Protein AF-A0A7J4RZH8-F1 (afdb_monomer)

Secondary structure (DSSP, 8-state):
--HHHHHHTT-SEEEE-S-HHHHHT-B-TTPEE--TTTHHHHHHHH---TTS-EEEE-SSSHHHHHHHHHHHHTT-S-EEE-TTHHHHHHHTT---B-

Mean predicted aligned error: 3.5 Å

Sequence (98 aa):
MDALKLIELKEALVVDVRTFQEYAQGRIQGAACIPVDEITLRARELLADKNKPVLVYCRSGSRSAYAANALQAIGYSKVFNLAGGILAWQKAGLELSL

Nearest PDB structures (foldseek):
  6mxv-assembly1_A  TM=9.220E-01  e=2.315E-09  Francisella tularensis subsp. tularensis SCHU S4
  5ve5-assembly3_C  TM=9.117E-01  e=8.937E-09  Paraburkholderia phytofirmans PsJN
  2jts-assembly1_A  TM=9.495E-01  e=1.867E-07  unclassified
  1yt8-assembly1_A  TM=8.669E-01  e=6.296E-07  Pseudomonas aeruginosa
  2k0z-assembly1_A  TM=8.529E-01  e=1.323E-06  Helicobacter pylori 26695

Foldseek 3Di:
DDLVVCVVVVQEAEEEQEDPVVVVVWAAPNYDYQHLVRLLPCCVVPVVDLAGAYEYFYQQQPSRVSSQVSSVVNPNPHYHYDHGGVVVCVVVVHGTDD

Structure (mmCIF, N/CA/C/O backbone):
data_AF-A0A7J4RZH8-F1
#
_entry.id   AF-A0A7J4RZH8-F1
#
loop_
_atom_site.group_PDB
_atom_site.id
_atom_site.type_symbol
_atom_site.label_atom_id
_atom_site.label_alt_id
_atom_site.label_comp_id
_atom_site.label_asym_id
_atom_site.label_entity_id
_atom_site.label_seq_id
_atom_site.pdbx_PDB_ins_code
_atom_site.Cartn_x
_atom_site.Cartn_y
_atom_site.Cartn_z
_atom_site.occupancy
_atom_site.B_iso_or_equiv
_atom_site.auth_seq_id
_atom_site.auth_comp_id
_atom_site.auth_asym_id
_atom_site.auth_atom_id
_atom_site.pdbx_PDB_model_num
ATOM 1 N N . MET A 1 1 ? -0.891 15.313 -1.318 1.00 57.59 1 MET A N 1
ATOM 2 C CA . MET A 1 1 ? -2.258 14.787 -1.114 1.00 57.59 1 MET A CA 1
ATOM 3 C C . MET A 1 1 ? -2.143 13.664 -0.098 1.00 57.59 1 MET A C 1
ATOM 5 O O . MET A 1 1 ? -1.158 12.941 -0.167 1.00 57.59 1 MET A O 1
ATOM 9 N N . ASP A 1 2 ? -3.048 13.588 0.872 1.00 77.06 2 ASP A N 1
ATOM 10 C CA . ASP A 1 2 ? -3.013 12.559 1.920 1.00 77.06 2 ASP A CA 1
ATOM 11 C C . ASP A 1 2 ? -3.428 11.187 1.346 1.00 77.06 2 ASP A C 1
ATOM 13 O O . ASP A 1 2 ? -4.293 11.126 0.469 1.00 77.06 2 ASP A O 1
ATOM 17 N N . ALA A 1 3 ? -2.821 10.100 1.826 1.00 75.12 3 ALA A N 1
ATOM 18 C CA . ALA A 1 3 ? -3.157 8.725 1.455 1.00 75.12 3 ALA A CA 1
ATOM 19 C C . ALA A 1 3 ? -4.624 8.385 1.761 1.00 75.12 3 ALA A C 1
ATOM 21 O O . ALA A 1 3 ? -5.273 7.704 0.970 1.00 75.12 3 ALA A O 1
ATOM 22 N N . LEU A 1 4 ? -5.158 8.904 2.872 1.00 75.75 4 LEU A N 1
ATOM 23 C CA . LEU A 1 4 ? -6.562 8.709 3.245 1.00 75.75 4 LEU A CA 1
ATOM 24 C C . LEU A 1 4 ? -7.507 9.334 2.213 1.00 75.75 4 LEU A C 1
ATOM 26 O O . LEU A 1 4 ? -8.452 8.692 1.762 1.00 75.75 4 LEU A O 1
ATOM 30 N N . LYS A 1 5 ? -7.177 10.542 1.744 1.00 76.44 5 LYS A N 1
ATOM 31 C CA . LYS A 1 5 ? -7.970 11.269 0.747 1.00 76.44 5 LYS A CA 1
ATOM 32 C C . LYS A 1 5 ? -8.061 10.521 -0.589 1.00 76.44 5 LYS A C 1
ATOM 34 O O . LYS A 1 5 ? -9.095 10.556 -1.243 1.00 76.44 5 LYS A O 1
ATOM 39 N N . LEU A 1 6 ? -7.001 9.816 -0.989 1.00 77.12 6 LEU A N 1
ATOM 40 C CA . LEU A 1 6 ? -7.001 9.003 -2.212 1.00 77.12 6 LEU A CA 1
ATOM 41 C C . LEU A 1 6 ? -7.937 7.788 -2.122 1.00 77.12 6 LEU A C 1
ATOM 43 O O . LEU A 1 6 ? -8.526 7.400 -3.133 1.00 77.12 6 LEU A O 1
ATOM 47 N N . ILE A 1 7 ? -8.070 7.195 -0.930 1.00 75.56 7 ILE A N 1
ATOM 48 C CA . ILE A 1 7 ? -9.008 6.091 -0.693 1.00 75.56 7 ILE A CA 1
ATOM 49 C C . ILE A 1 7 ? -10.445 6.610 -0.685 1.00 75.56 7 ILE A C 1
ATOM 51 O O . ILE A 1 7 ? -11.298 6.024 -1.348 1.00 75.56 7 ILE A O 1
ATOM 55 N N . GLU A 1 8 ? -10.712 7.716 0.016 1.00 74.31 8 GLU A N 1
ATOM 56 C CA . GLU A 1 8 ? -12.048 8.330 0.071 1.00 74.31 8 GLU A CA 1
ATOM 57 C C . GLU A 1 8 ? -12.580 8.671 -1.324 1.00 74.31 8 GLU A C 1
ATOM 59 O O . GLU A 1 8 ? -13.737 8.397 -1.640 1.00 74.31 8 GLU A O 1
ATOM 64 N N . LEU A 1 9 ? -11.715 9.211 -2.184 1.00 71.81 9 LEU A N 1
ATOM 65 C CA . LEU A 1 9 ? -12.063 9.562 -3.559 1.00 71.81 9 LEU A CA 1
ATOM 66 C C . LEU A 1 9 ? -12.075 8.348 -4.506 1.00 71.81 9 LEU A C 1
ATOM 68 O O . LEU A 1 9 ? -12.487 8.477 -5.656 1.00 71.81 9 LEU A O 1
ATOM 72 N N . LYS A 1 10 ? -11.655 7.162 -4.034 1.00 75.50 10 LYS A N 1
ATOM 73 C CA . LYS A 1 10 ? -11.494 5.929 -4.830 1.00 75.50 10 LYS A CA 1
ATOM 74 C C . LYS A 1 10 ? -10.628 6.127 -6.082 1.00 75.50 10 LYS A C 1
ATOM 76 O O . LYS A 1 10 ? -10.808 5.451 -7.092 1.00 75.50 10 LYS A O 1
ATOM 81 N N . GLU A 1 11 ? -9.678 7.055 -6.011 1.00 83.38 11 GLU A N 1
ATOM 82 C CA . GLU A 1 11 ? -8.828 7.447 -7.141 1.00 83.38 11 GLU A CA 1
ATOM 83 C C . GLU A 1 11 ? -7.529 6.637 -7.216 1.00 83.38 11 GLU A C 1
ATOM 85 O O . GLU A 1 11 ? -6.856 6.644 -8.249 1.00 83.38 11 GLU A O 1
ATOM 90 N N . ALA A 1 12 ? -7.165 5.940 -6.133 1.00 89.81 12 ALA A N 1
ATOM 91 C CA . ALA A 1 12 ? -5.959 5.125 -6.065 1.00 89.81 12 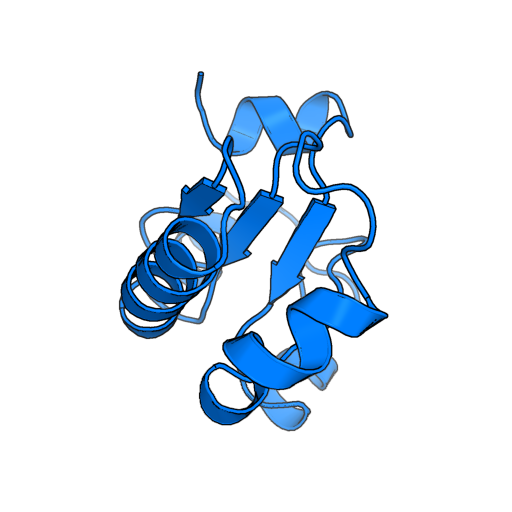ALA A CA 1
ATOM 92 C C . ALA A 1 12 ? -6.242 3.623 -6.092 1.00 89.81 12 ALA A C 1
ATOM 94 O O . ALA A 1 12 ? -7.184 3.126 -5.475 1.00 89.81 12 ALA A O 1
ATOM 95 N N . LEU A 1 13 ? -5.342 2.889 -6.744 1.00 92.56 13 LEU A N 1
ATOM 96 C CA . LEU A 1 13 ? -5.223 1.446 -6.585 1.00 92.56 13 LEU A CA 1
ATOM 97 C C . LEU A 1 13 ? -4.619 1.164 -5.212 1.00 92.56 13 LEU A C 1
ATOM 99 O O . LEU A 1 13 ? -3.497 1.582 -4.929 1.00 92.56 13 LEU A O 1
ATOM 103 N N . VAL A 1 14 ? -5.356 0.459 -4.360 1.00 94.44 14 VAL A N 1
ATOM 104 C CA . VAL A 1 14 ? -4.869 0.072 -3.036 1.00 94.44 14 VAL A CA 1
ATOM 105 C C . VAL A 1 14 ? -4.167 -1.280 -3.147 1.00 94.44 14 VAL A C 1
ATOM 107 O O . VAL A 1 14 ? -4.724 -2.230 -3.694 1.00 94.44 14 VAL A O 1
ATOM 110 N N . VAL A 1 15 ? -2.941 -1.374 -2.642 1.00 96.00 15 VAL A N 1
ATOM 111 C CA . VAL A 1 15 ? -2.109 -2.578 -2.723 1.00 96.00 15 VAL A CA 1
ATOM 112 C C . VAL A 1 15 ? -1.625 -2.967 -1.332 1.00 96.00 15 VAL A C 1
ATOM 114 O O . VAL A 1 15 ? -0.907 -2.225 -0.661 1.00 96.00 15 VAL A O 1
ATOM 117 N N . ASP A 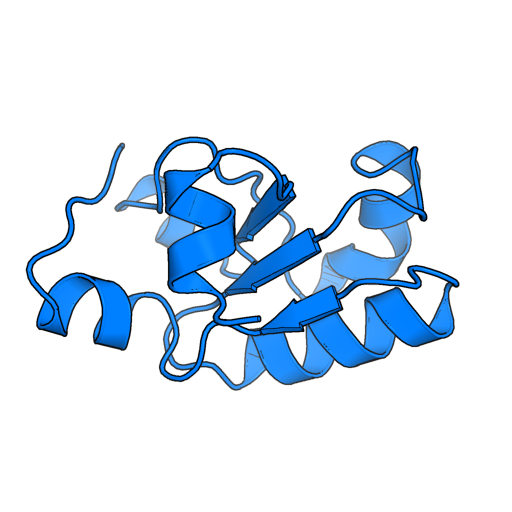1 16 ? -2.008 -4.164 -0.913 1.00 97.25 16 ASP A N 1
ATOM 118 C CA . ASP A 1 16 ? -1.544 -4.802 0.306 1.00 97.25 16 ASP A CA 1
ATOM 119 C C . ASP A 1 16 ? -0.307 -5.647 0.008 1.00 97.25 16 ASP A C 1
ATOM 121 O O . ASP A 1 16 ? -0.386 -6.629 -0.733 1.00 97.25 16 ASP A O 1
ATOM 125 N N . VAL A 1 17 ? 0.827 -5.274 0.604 1.00 97.81 17 VAL A N 1
ATOM 126 C CA . VAL A 1 17 ? 2.102 -5.987 0.419 1.00 97.81 17 VAL A CA 1
ATOM 127 C C . VAL A 1 17 ? 2.441 -6.958 1.548 1.00 97.81 17 VAL A C 1
ATOM 129 O O . VAL A 1 17 ? 3.593 -7.372 1.716 1.00 97.81 17 VAL A O 1
ATOM 132 N N . ARG A 1 18 ? 1.449 -7.293 2.378 1.00 98.00 18 ARG A N 1
ATOM 133 C CA . ARG A 1 18 ? 1.548 -8.360 3.379 1.00 98.00 18 ARG A CA 1
ATOM 134 C C . ARG A 1 18 ? 1.433 -9.741 2.731 1.00 98.00 18 ARG A C 1
ATOM 136 O O . ARG A 1 18 ? 1.203 -9.867 1.532 1.00 98.00 18 ARG A O 1
ATOM 143 N N . THR A 1 19 ? 1.609 -10.787 3.535 1.00 97.25 19 THR A N 1
ATOM 144 C CA . THR A 1 19 ? 1.400 -12.162 3.065 1.00 97.25 19 THR A CA 1
ATOM 145 C C . THR A 1 19 ? -0.076 -12.414 2.747 1.00 97.25 19 THR A C 1
ATOM 147 O O . THR A 1 19 ? -0.964 -11.764 3.306 1.00 97.25 19 THR A O 1
ATOM 150 N N . PHE A 1 20 ? -0.360 -13.420 1.916 1.00 95.75 20 PHE A N 1
ATOM 151 C CA . PHE A 1 20 ? -1.739 -13.843 1.642 1.00 95.75 20 PHE A CA 1
ATOM 152 C C . PHE A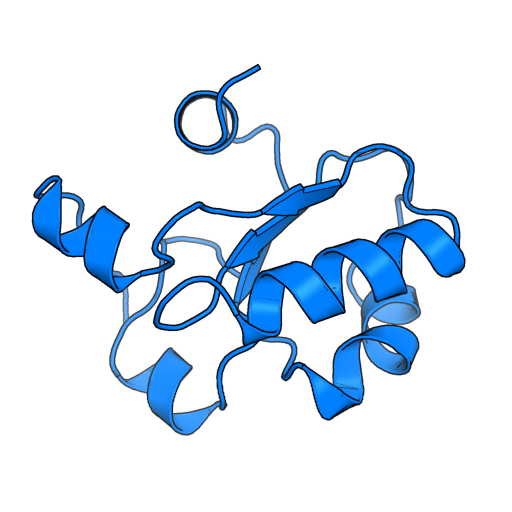 1 20 ? -2.505 -14.229 2.915 1.00 95.75 20 PHE A C 1
ATOM 154 O O . PHE A 1 20 ? -3.700 -13.968 3.014 1.00 95.75 20 PHE A O 1
ATOM 161 N N . GLN A 1 21 ? -1.819 -14.799 3.911 1.00 96.56 21 GLN A N 1
ATOM 162 C CA . GLN A 1 21 ? -2.419 -15.137 5.204 1.00 96.56 21 GLN A CA 1
ATOM 163 C C . GLN A 1 21 ? -2.854 -13.883 5.972 1.00 96.56 21 GLN A C 1
ATOM 165 O O . GLN A 1 21 ? -3.979 -13.826 6.458 1.00 96.56 21 GLN A O 1
ATOM 170 N N . GLU A 1 22 ? -1.997 -12.858 6.048 1.00 96.38 22 GLU A N 1
ATOM 171 C CA . GLU A 1 22 ? -2.339 -11.571 6.674 1.00 96.38 22 GLU A CA 1
ATOM 172 C C . GLU A 1 22 ? -3.481 -10.861 5.923 1.00 96.38 22 GLU A C 1
ATOM 174 O O . GLU A 1 22 ? -4.341 -10.244 6.548 1.00 96.38 22 GLU A O 1
ATOM 179 N N . TYR A 1 23 ? -3.495 -10.945 4.590 1.00 96.56 23 TYR A N 1
ATOM 180 C CA . TYR A 1 23 ? -4.535 -10.362 3.737 1.00 96.56 23 TYR A CA 1
ATOM 181 C C . TYR A 1 23 ? -5.899 -11.048 3.912 1.00 96.56 23 TYR A C 1
ATOM 183 O O . TYR A 1 23 ? -6.931 -10.374 3.949 1.00 96.56 23 TYR A O 1
ATOM 191 N N . ALA A 1 24 ? -5.911 -12.377 4.056 1.00 94.81 24 ALA A N 1
ATOM 192 C CA . ALA A 1 24 ? -7.119 -13.168 4.293 1.00 94.81 24 ALA A CA 1
ATOM 193 C C . ALA A 1 24 ? -7.722 -12.949 5.693 1.00 94.81 24 ALA A C 1
ATOM 195 O O . ALA A 1 24 ? -8.910 -13.172 5.892 1.00 94.81 24 ALA A O 1
ATOM 196 N N . GLN A 1 25 ? -6.921 -12.494 6.661 1.00 94.81 25 GLN A N 1
ATOM 197 C CA . GLN A 1 25 ? -7.383 -12.159 8.015 1.00 94.81 25 GLN A CA 1
ATOM 198 C C . GLN A 1 25 ? -8.061 -10.784 8.108 1.00 94.81 25 GLN A C 1
ATOM 200 O O . GLN A 1 25 ? -8.625 -10.448 9.148 1.00 94.81 25 GLN A O 1
ATOM 205 N N . GLY A 1 26 ? -7.991 -9.978 7.049 1.00 95.44 26 GLY A N 1
ATOM 206 C CA . GLY A 1 26 ? -8.596 -8.654 6.994 1.00 95.44 26 GLY A CA 1
ATOM 207 C C . GLY A 1 26 ? -7.707 -7.663 6.259 1.00 95.44 26 GLY A C 1
ATOM 208 O O . GLY A 1 26 ? -6.492 -7.626 6.462 1.00 95.44 26 GLY A O 1
ATOM 209 N N . ARG A 1 27 ? -8.315 -6.837 5.411 1.00 96.00 27 ARG A N 1
ATOM 210 C CA . ARG A 1 27 ? -7.640 -5.917 4.485 1.00 96.00 27 ARG A CA 1
ATOM 211 C C . ARG A 1 27 ? -8.423 -4.625 4.303 1.00 96.00 27 ARG A C 1
ATOM 213 O O . ARG A 1 27 ? -9.606 -4.567 4.614 1.00 96.00 27 ARG A O 1
ATOM 220 N N . ILE A 1 28 ? -7.784 -3.599 3.755 1.00 94.31 28 ILE A N 1
ATOM 221 C CA . ILE A 1 28 ? -8.508 -2.405 3.308 1.00 94.31 28 ILE A CA 1
ATOM 222 C C . ILE A 1 28 ? -9.408 -2.799 2.128 1.00 94.31 28 ILE A C 1
ATOM 224 O O . ILE A 1 28 ? -9.005 -3.582 1.261 1.00 94.31 28 ILE A O 1
ATOM 228 N N . GLN A 1 29 ? -10.639 -2.289 2.105 1.00 91.56 29 GLN A N 1
ATOM 229 C CA . GLN A 1 29 ? -11.609 -2.617 1.063 1.00 91.56 29 GLN A CA 1
ATOM 230 C C . GLN A 1 29 ? -11.053 -2.309 -0.334 1.00 91.56 29 GLN A C 1
ATOM 232 O O . GLN A 1 29 ? -10.512 -1.233 -0.582 1.00 91.56 29 GLN A O 1
ATOM 237 N N . GLY A 1 30 ? -11.196 -3.263 -1.258 1.00 90.19 30 GLY A N 1
ATOM 238 C CA . GLY A 1 30 ? -10.725 -3.114 -2.638 1.00 90.19 30 GLY A CA 1
ATOM 239 C C . GLY A 1 30 ? -9.207 -3.219 -2.816 1.00 90.19 30 GLY A C 1
ATOM 240 O O . GLY A 1 30 ? -8.728 -3.048 -3.935 1.00 90.19 30 GLY A O 1
ATOM 241 N N . ALA A 1 31 ? -8.446 -3.522 -1.758 1.00 94.19 31 ALA A N 1
ATOM 242 C CA . ALA A 1 31 ? -7.009 -3.724 -1.877 1.00 94.19 31 ALA A CA 1
ATOM 243 C C . ALA A 1 31 ? -6.680 -4.988 -2.681 1.00 94.19 31 ALA A C 1
ATOM 245 O O . ALA A 1 31 ? -7.209 -6.061 -2.392 1.00 94.19 31 ALA A O 1
ATOM 246 N N . ALA A 1 32 ? -5.757 -4.891 -3.634 1.00 93.81 32 ALA A N 1
ATOM 247 C CA . ALA A 1 32 ? -5.131 -6.045 -4.273 1.00 93.81 32 ALA A CA 1
ATOM 248 C C . ALA A 1 32 ? -3.996 -6.585 -3.387 1.00 93.81 32 ALA A C 1
ATOM 250 O O . ALA A 1 32 ? -3.235 -5.801 -2.824 1.00 93.81 32 ALA A O 1
ATOM 251 N N . CYS A 1 33 ? -3.852 -7.907 -3.271 1.00 95.81 33 CYS A N 1
ATOM 252 C CA . CYS A 1 33 ? -2.726 -8.512 -2.555 1.00 95.81 33 CYS A CA 1
ATOM 253 C C . CYS A 1 33 ? -1.556 -8.755 -3.509 1.00 95.81 33 CYS A C 1
ATOM 255 O O . CYS A 1 33 ? -1.676 -9.551 -4.444 1.00 95.81 33 CYS A O 1
ATOM 257 N N . ILE A 1 34 ? -0.430 -8.089 -3.260 1.00 96.50 34 ILE A N 1
ATOM 258 C CA . ILE A 1 34 ? 0.836 -8.341 -3.951 1.00 96.50 34 ILE A CA 1
ATOM 259 C C . ILE A 1 34 ? 1.935 -8.389 -2.889 1.00 96.50 34 ILE A C 1
ATOM 261 O O . ILE A 1 34 ? 2.418 -7.325 -2.497 1.00 96.50 34 ILE A O 1
ATOM 265 N N . PRO A 1 35 ? 2.336 -9.582 -2.413 1.00 96.81 35 PRO A N 1
ATOM 266 C CA . PRO A 1 35 ? 3.409 -9.720 -1.436 1.00 96.81 35 PRO A CA 1
ATOM 267 C C . PRO A 1 35 ? 4.656 -8.925 -1.832 1.00 96.81 35 PRO A C 1
ATOM 269 O O . PRO A 1 35 ? 4.990 -8.793 -3.011 1.00 96.81 35 PRO A O 1
ATOM 272 N N . VAL A 1 36 ? 5.332 -8.347 -0.839 1.00 96.38 36 VAL A N 1
ATOM 273 C CA . VAL A 1 36 ? 6.465 -7.433 -1.059 1.00 96.38 36 VAL A CA 1
ATOM 274 C C . VAL A 1 36 ? 7.594 -8.045 -1.901 1.00 96.38 36 VAL A C 1
ATOM 276 O O . VAL A 1 36 ? 8.262 -7.330 -2.641 1.00 96.38 36 VAL A O 1
ATOM 279 N N . ASP A 1 37 ? 7.783 -9.355 -1.812 1.00 95.62 37 ASP A N 1
ATOM 280 C CA . ASP A 1 37 ? 8.738 -10.160 -2.573 1.00 95.62 37 ASP A CA 1
ATOM 281 C C . ASP A 1 37 ? 8.338 -10.352 -4.046 1.00 95.62 37 ASP A C 1
ATOM 283 O O . ASP A 1 37 ? 9.203 -10.498 -4.908 1.00 95.62 37 ASP A O 1
ATOM 287 N N . GLU A 1 38 ? 7.048 -10.255 -4.362 1.00 94.75 38 GLU A N 1
ATOM 288 C CA . GLU A 1 38 ? 6.500 -10.400 -5.715 1.00 94.75 38 GLU A CA 1
ATOM 289 C C . GLU A 1 38 ? 6.254 -9.046 -6.412 1.00 94.75 38 GLU A C 1
ATOM 291 O O . GLU A 1 38 ? 5.894 -9.009 -7.593 1.00 94.75 38 GLU A O 1
ATOM 296 N N . ILE A 1 39 ? 6.437 -7.919 -5.710 1.00 94.00 39 ILE A N 1
ATOM 297 C CA . ILE A 1 39 ? 5.939 -6.602 -6.142 1.00 94.00 39 ILE A CA 1
ATOM 298 C C . ILE A 1 39 ? 6.467 -6.156 -7.504 1.00 94.00 39 ILE A C 1
ATOM 300 O O . ILE A 1 39 ? 5.707 -5.639 -8.314 1.00 94.00 39 ILE A O 1
ATOM 304 N N . THR A 1 40 ? 7.745 -6.366 -7.806 1.00 89.06 40 THR A N 1
ATOM 305 C CA . THR A 1 40 ? 8.345 -5.896 -9.065 1.00 89.06 40 THR A CA 1
ATOM 306 C C . THR A 1 40 ? 7.878 -6.699 -10.274 1.00 89.06 40 THR A C 1
ATOM 308 O O . THR A 1 40 ? 7.731 -6.132 -11.361 1.00 89.06 40 THR A O 1
ATOM 311 N N . LEU A 1 41 ? 7.627 -7.995 -10.078 1.00 90.31 41 LEU A N 1
ATOM 312 C CA . LEU A 1 41 ? 7.128 -8.902 -11.104 1.00 90.31 41 LEU A CA 1
ATOM 313 C C . LEU A 1 41 ? 5.633 -8.658 -11.334 1.00 90.31 41 LEU A C 1
ATOM 315 O O . LEU A 1 41 ? 5.218 -8.296 -12.433 1.00 90.31 41 LEU A O 1
ATOM 319 N N . ARG A 1 42 ? 4.835 -8.756 -10.268 1.00 90.88 42 ARG A N 1
ATOM 320 C CA . ARG A 1 42 ? 3.371 -8.748 -10.357 1.00 90.88 42 ARG A CA 1
ATOM 321 C C . ARG A 1 42 ? 2.760 -7.370 -10.518 1.00 90.88 42 ARG A C 1
ATOM 323 O O . ARG A 1 42 ? 1.666 -7.267 -11.066 1.00 90.88 42 ARG A O 1
ATOM 330 N N . ALA A 1 43 ? 3.447 -6.298 -10.117 1.00 88.44 43 ALA A N 1
ATOM 331 C CA . ALA A 1 43 ? 2.955 -4.953 -10.400 1.00 88.44 43 ALA A CA 1
ATOM 332 C C . ALA A 1 43 ? 2.797 -4.722 -11.903 1.00 88.44 43 ALA A C 1
ATOM 334 O O . ALA A 1 43 ? 1.837 -4.090 -12.315 1.00 88.44 43 ALA A O 1
ATOM 335 N N . ARG A 1 44 ? 3.698 -5.248 -12.741 1.00 83.62 44 ARG A N 1
ATOM 336 C CA . ARG A 1 44 ? 3.605 -5.072 -14.201 1.00 83.62 44 ARG A CA 1
ATOM 337 C C . ARG A 1 44 ? 2.365 -5.735 -14.798 1.00 83.62 44 ARG A C 1
ATOM 339 O O . ARG A 1 44 ? 1.853 -5.249 -15.798 1.00 83.62 44 ARG A O 1
ATOM 346 N N . GLU A 1 45 ? 1.898 -6.812 -14.178 1.00 83.44 45 GLU A N 1
ATOM 347 C CA . GLU A 1 45 ? 0.715 -7.560 -14.607 1.00 83.44 45 GLU A CA 1
ATOM 348 C C . GLU A 1 45 ? -0.577 -6.938 -14.065 1.00 83.44 45 GLU A C 1
ATOM 350 O O . GLU A 1 45 ? -1.554 -6.788 -14.793 1.00 83.44 45 GLU A O 1
ATOM 355 N N . LEU A 1 46 ? -0.579 -6.555 -12.784 1.00 80.81 46 LEU A N 1
ATO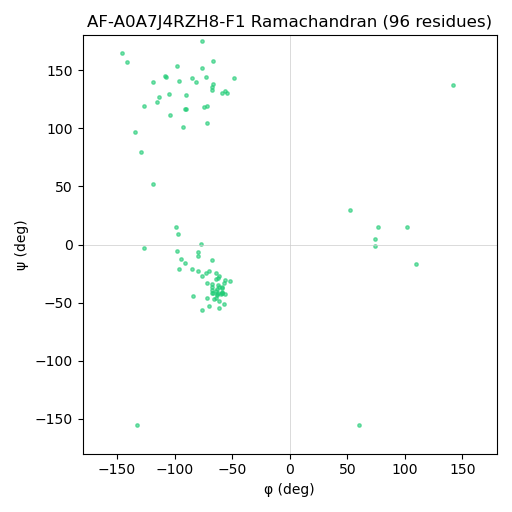M 356 C CA . LEU A 1 46 ? -1.791 -6.164 -12.060 1.00 80.81 46 LEU A CA 1
ATOM 357 C C . LEU A 1 46 ? -2.032 -4.650 -12.018 1.00 80.81 46 LEU A C 1
ATOM 359 O O . LEU A 1 46 ? -3.162 -4.217 -11.806 1.00 80.81 46 LEU A O 1
ATOM 363 N N . LEU A 1 47 ? -0.996 -3.835 -12.227 1.00 84.88 47 LEU A N 1
ATOM 364 C CA . LEU A 1 47 ? -1.054 -2.372 -12.176 1.00 84.88 47 LEU A CA 1
ATOM 365 C C . LEU A 1 47 ? -0.680 -1.770 -13.546 1.00 84.88 47 LEU A C 1
ATOM 367 O O . LEU A 1 47 ? 0.173 -0.899 -13.650 1.00 84.88 47 LEU A O 1
ATOM 371 N N . ALA A 1 48 ? -1.327 -2.227 -14.623 1.00 84.00 48 ALA A N 1
ATOM 372 C CA . ALA A 1 48 ? -0.952 -1.890 -16.005 1.00 84.00 48 ALA A CA 1
ATOM 373 C C . ALA A 1 48 ? -0.808 -0.377 -16.304 1.00 84.00 48 ALA A C 1
ATOM 375 O O . ALA A 1 48 ? 0.016 0.018 -17.131 1.00 84.00 48 ALA A O 1
ATOM 376 N N . ASP A 1 49 ? -1.585 0.476 -15.630 1.00 89.12 49 ASP A N 1
ATOM 377 C CA . ASP A 1 49 ? -1.504 1.931 -15.775 1.00 89.12 49 ASP A CA 1
ATOM 378 C C . ASP A 1 49 ? -0.558 2.550 -14.734 1.00 89.12 49 ASP A C 1
ATOM 380 O O . ASP A 1 49 ? -0.929 2.794 -13.584 1.00 89.12 49 ASP A O 1
ATOM 384 N N . LYS A 1 50 ? 0.664 2.868 -15.173 1.00 89.00 50 LYS A N 1
ATOM 385 C CA . LYS A 1 50 ? 1.710 3.481 -14.338 1.00 89.00 50 LYS A CA 1
ATOM 386 C C . LYS A 1 50 ? 1.410 4.916 -13.885 1.00 89.00 50 LYS A C 1
ATOM 388 O O . LYS A 1 50 ? 2.118 5.432 -13.018 1.00 89.00 50 LYS A O 1
ATOM 393 N N . ASN A 1 51 ? 0.406 5.572 -14.473 1.00 89.31 51 ASN A N 1
ATOM 394 C CA . ASN A 1 51 ? 0.001 6.936 -14.126 1.00 89.31 51 ASN A CA 1
ATOM 395 C C . ASN A 1 51 ? -1.129 6.977 -13.096 1.00 89.31 51 ASN A C 1
ATOM 397 O O . ASN A 1 51 ? -1.408 8.053 -12.542 1.00 89.31 51 ASN A O 1
ATOM 401 N N . LYS A 1 52 ? -1.776 5.834 -12.832 1.00 90.75 52 LYS A N 1
ATOM 402 C CA . LYS A 1 52 ? -2.745 5.728 -11.745 1.00 90.75 52 LYS A CA 1
ATOM 403 C C . LYS A 1 52 ? -2.034 5.864 -10.402 1.00 90.75 52 LYS A C 1
ATOM 405 O O . LYS A 1 52 ? -0.988 5.247 -10.203 1.00 90.75 52 LYS A O 1
ATOM 410 N N . PRO A 1 53 ? -2.591 6.655 -9.470 1.00 93.44 53 PRO A N 1
ATOM 411 C CA . PRO A 1 53 ? -2.140 6.647 -8.091 1.00 93.44 53 PRO A CA 1
ATOM 412 C C . PRO A 1 53 ? -2.181 5.227 -7.521 1.00 93.44 53 PRO A C 1
ATOM 414 O O . PRO A 1 53 ? -3.192 4.536 -7.627 1.00 93.44 53 PRO A O 1
ATOM 417 N N . VAL A 1 54 ? -1.085 4.800 -6.907 1.00 94.56 54 VAL A N 1
ATOM 418 C CA . VAL A 1 54 ? -0.987 3.529 -6.190 1.00 94.56 54 VAL A CA 1
ATOM 419 C C . VAL A 1 54 ? -0.744 3.842 -4.727 1.00 94.56 54 VAL A C 1
ATOM 421 O O . VAL A 1 54 ? 0.227 4.513 -4.388 1.00 94.56 54 VAL A O 1
ATOM 424 N N . LEU A 1 55 ? -1.613 3.351 -3.854 1.00 95.25 55 LEU A N 1
ATOM 425 C CA . LEU A 1 55 ? -1.427 3.402 -2.416 1.00 95.25 55 LEU A CA 1
ATOM 426 C C . LEU A 1 55 ? -1.012 2.020 -1.919 1.00 95.25 55 LEU A C 1
ATOM 428 O O . LEU A 1 55 ? -1.812 1.090 -1.917 1.00 95.25 55 LEU A O 1
ATOM 432 N N . VAL A 1 56 ? 0.230 1.893 -1.467 1.00 96.25 56 VAL A N 1
ATOM 433 C CA . VAL A 1 56 ? 0.742 0.665 -0.859 1.00 96.25 56 VAL A CA 1
ATOM 434 C C . VAL A 1 56 ? 0.646 0.729 0.658 1.00 96.25 56 VAL A C 1
ATOM 436 O O . VAL A 1 56 ? 0.942 1.753 1.277 1.00 96.25 56 VAL A O 1
ATOM 439 N N . TYR A 1 57 ? 0.293 -0.388 1.282 1.00 97.44 57 TYR A N 1
ATOM 440 C CA . TYR A 1 57 ? 0.360 -0.534 2.729 1.00 97.44 57 TYR A CA 1
ATOM 441 C C . TYR A 1 57 ? 0.832 -1.929 3.124 1.00 97.44 57 TYR A C 1
ATOM 443 O O . TYR A 1 57 ? 0.738 -2.895 2.370 1.00 97.44 57 TYR A O 1
ATOM 451 N N . CYS A 1 58 ? 1.372 -2.030 4.334 1.00 97.25 58 CYS A N 1
ATOM 452 C CA . CYS A 1 58 ? 1.652 -3.308 4.969 1.00 97.25 58 CYS A CA 1
ATOM 453 C C . CYS A 1 58 ? 1.135 -3.295 6.410 1.00 97.25 58 CYS A C 1
ATOM 455 O O . CYS A 1 58 ? 0.243 -2.519 6.746 1.00 97.25 58 CYS A O 1
ATOM 457 N N . ARG A 1 59 ? 1.699 -4.122 7.297 1.00 97.25 59 ARG A N 1
ATOM 458 C CA . ARG A 1 59 ? 1.305 -4.119 8.710 1.00 97.25 59 ARG A CA 1
ATOM 459 C C . ARG A 1 59 ? 1.565 -2.766 9.393 1.00 97.25 59 ARG A C 1
ATOM 461 O O . ARG A 1 59 ? 0.640 -2.186 9.941 1.00 97.25 59 ARG A O 1
ATOM 468 N N . SER A 1 60 ? 2.799 -2.263 9.336 1.00 95.12 60 SER A N 1
ATOM 469 C CA . SER A 1 60 ? 3.252 -1.080 10.095 1.00 95.12 60 SER A CA 1
ATOM 470 C C . SER A 1 60 ? 3.899 0.028 9.249 1.00 95.12 60 SER A C 1
ATOM 472 O O . SER A 1 60 ? 4.269 1.067 9.786 1.00 95.12 60 SER A O 1
ATOM 474 N N . GLY A 1 61 ? 4.064 -0.178 7.939 1.00 91.69 61 GLY A N 1
ATOM 475 C CA . GLY A 1 61 ? 4.651 0.796 7.007 1.00 91.69 61 GLY A CA 1
ATOM 476 C C . GLY A 1 61 ? 6.047 0.448 6.465 1.00 91.69 61 GLY A C 1
ATOM 477 O O . GLY A 1 61 ? 6.447 1.003 5.446 1.00 91.69 61 GLY A O 1
ATOM 478 N N . SER A 1 62 ? 6.789 -0.485 7.081 1.00 94.25 62 SER A N 1
ATOM 479 C CA . SER A 1 62 ? 8.173 -0.799 6.667 1.00 94.25 62 SER A CA 1
ATOM 480 C C . SER A 1 62 ? 8.247 -1.523 5.315 1.00 94.25 62 SER A C 1
ATOM 482 O O . SER A 1 62 ? 8.919 -1.060 4.398 1.00 94.25 62 SER A O 1
ATOM 484 N N . ARG A 1 63 ? 7.512 -2.637 5.154 1.00 96.56 63 ARG A N 1
ATOM 485 C CA . ARG A 1 63 ? 7.454 -3.384 3.876 1.00 96.56 63 ARG A CA 1
ATOM 486 C C . ARG A 1 63 ? 6.883 -2.537 2.732 1.00 96.56 63 ARG A C 1
ATOM 488 O O . ARG A 1 63 ? 7.354 -2.627 1.606 1.00 96.56 63 ARG A O 1
ATOM 495 N N . SER A 1 64 ? 5.897 -1.689 3.020 1.00 95.81 64 SER A N 1
ATOM 496 C CA . SER A 1 64 ? 5.260 -0.843 2.012 1.00 95.81 64 SER A CA 1
ATOM 497 C C . SER A 1 64 ? 6.117 0.353 1.608 1.00 95.81 64 SER A C 1
ATOM 499 O O . SER A 1 64 ? 6.049 0.757 0.455 1.00 95.81 64 SER A O 1
ATOM 501 N N . ALA A 1 65 ? 6.997 0.860 2.478 1.00 95.31 65 ALA A N 1
ATOM 502 C CA . ALA A 1 65 ? 8.017 1.827 2.070 1.00 95.31 65 ALA A CA 1
ATOM 503 C C . ALA A 1 65 ? 8.992 1.225 1.041 1.00 95.31 65 ALA A C 1
ATOM 505 O O . ALA A 1 65 ? 9.281 1.851 0.022 1.00 95.31 65 ALA A O 1
ATOM 506 N N . TYR A 1 66 ? 9.445 -0.015 1.263 1.00 95.88 66 TYR A N 1
ATOM 507 C CA . TYR A 1 66 ? 10.262 -0.733 0.281 1.00 95.88 66 TYR A CA 1
ATOM 508 C C . TYR A 1 66 ? 9.503 -0.946 -1.037 1.00 95.88 66 TYR A C 1
ATOM 510 O O . TYR A 1 66 ? 10.013 -0.604 -2.103 1.00 95.88 66 TYR A O 1
ATOM 518 N N . ALA A 1 67 ? 8.262 -1.438 -0.966 1.00 96.31 67 ALA A N 1
ATOM 519 C CA . ALA A 1 67 ? 7.422 -1.636 -2.144 1.00 96.31 67 ALA A CA 1
ATOM 520 C C . ALA A 1 67 ? 7.194 -0.331 -2.924 1.00 96.31 67 ALA A C 1
ATOM 522 O O . ALA A 1 67 ? 7.269 -0.329 -4.150 1.00 96.31 67 ALA A O 1
ATOM 523 N N . ALA A 1 68 ? 6.976 0.790 -2.228 1.00 96.00 68 ALA A N 1
ATOM 524 C CA . ALA A 1 68 ? 6.802 2.093 -2.859 1.00 96.00 68 ALA A CA 1
ATOM 525 C C . ALA A 1 68 ? 8.031 2.502 -3.682 1.00 96.00 68 ALA A C 1
ATOM 527 O O . ALA A 1 68 ? 7.891 2.990 -4.804 1.00 96.00 68 ALA A O 1
ATOM 528 N N . ASN A 1 69 ? 9.233 2.279 -3.145 1.00 95.88 69 ASN A N 1
ATOM 529 C CA . ASN A 1 69 ? 10.486 2.554 -3.848 1.00 95.88 69 ASN A CA 1
ATOM 530 C C . ASN A 1 69 ? 10.682 1.612 -5.043 1.00 95.88 69 ASN A C 1
ATOM 532 O O . ASN A 1 69 ? 11.067 2.059 -6.121 1.00 95.88 69 ASN A O 1
ATOM 536 N N . ALA A 1 70 ? 10.367 0.324 -4.880 1.00 95.50 70 ALA A N 1
ATOM 537 C CA . ALA A 1 70 ? 10.451 -0.662 -5.954 1.00 95.50 70 ALA A CA 1
ATOM 538 C C . ALA A 1 70 ? 9.507 -0.329 -7.126 1.00 95.50 70 ALA A C 1
ATOM 540 O O . ALA A 1 70 ? 9.909 -0.413 -8.285 1.00 95.50 70 ALA A O 1
ATOM 541 N N . LEU A 1 71 ? 8.275 0.103 -6.835 1.00 95.12 71 LEU A N 1
ATOM 542 C CA . LEU A 1 71 ? 7.312 0.558 -7.841 1.00 95.12 71 LEU A CA 1
ATOM 543 C C . LEU A 1 71 ? 7.804 1.821 -8.565 1.00 95.12 71 LEU A C 1
ATOM 545 O O . LEU A 1 71 ? 7.797 1.876 -9.795 1.00 95.12 71 LEU A O 1
ATOM 549 N N . GLN A 1 72 ? 8.300 2.821 -7.836 1.00 94.94 72 GLN A N 1
ATOM 550 C CA . GLN A 1 72 ? 8.864 4.024 -8.461 1.00 94.94 72 GLN A CA 1
ATOM 551 C C . GLN A 1 72 ? 10.039 3.686 -9.389 1.00 94.94 72 GLN A C 1
ATOM 553 O O . GLN A 1 72 ? 10.090 4.173 -10.517 1.00 94.94 72 GLN A O 1
ATOM 558 N N . ALA A 1 73 ? 10.923 2.773 -8.974 1.00 94.50 73 ALA A N 1
ATOM 559 C CA . ALA A 1 73 ? 12.072 2.341 -9.771 1.00 94.50 73 ALA A CA 1
ATOM 560 C C . ALA A 1 73 ? 11.686 1.673 -11.105 1.00 94.50 73 ALA A C 1
ATOM 562 O O . ALA A 1 73 ? 12.449 1.733 -12.067 1.00 94.50 73 ALA A O 1
ATOM 563 N N . ILE A 1 74 ? 10.499 1.062 -11.195 1.00 92.88 74 ILE A N 1
ATOM 564 C CA . ILE A 1 74 ? 9.981 0.459 -12.437 1.00 92.88 74 ILE A CA 1
ATOM 565 C C . ILE A 1 74 ? 9.017 1.382 -13.208 1.00 92.88 74 ILE A C 1
ATOM 567 O O . ILE A 1 74 ? 8.405 0.957 -14.199 1.00 9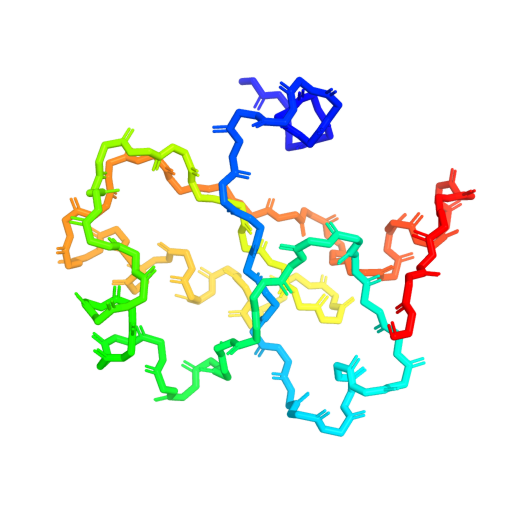2.88 74 ILE A O 1
ATOM 571 N N . GLY A 1 75 ? 8.907 2.649 -12.794 1.00 93.31 75 GLY A N 1
ATOM 572 C CA . GLY A 1 75 ? 8.260 3.725 -13.544 1.00 93.31 75 GLY A CA 1
ATOM 573 C C . GLY A 1 75 ? 6.846 4.104 -13.102 1.00 93.31 75 GLY A C 1
ATOM 574 O O . GLY A 1 75 ? 6.163 4.777 -13.869 1.00 93.31 75 GLY A O 1
ATOM 575 N N . TYR A 1 76 ? 6.383 3.687 -11.918 1.00 94.56 76 TYR A N 1
ATOM 576 C CA . TYR A 1 76 ? 5.132 4.214 -11.356 1.00 94.56 76 TYR A CA 1
ATOM 577 C C . TYR A 1 76 ? 5.361 5.630 -10.830 1.00 94.56 76 TYR A C 1
ATOM 579 O O . TYR A 1 76 ? 6.169 5.840 -9.928 1.00 94.56 76 TYR A O 1
ATOM 587 N N . SER A 1 77 ? 4.650 6.604 -11.393 1.00 90.69 77 SER A N 1
ATOM 588 C CA . SER A 1 77 ? 4.904 8.028 -11.132 1.00 90.69 77 SER A CA 1
ATOM 589 C C . SER A 1 77 ? 4.214 8.557 -9.874 1.00 90.69 77 SER A C 1
ATOM 591 O O . SER A 1 77 ? 4.626 9.575 -9.320 1.00 90.69 77 SER A O 1
ATOM 593 N N . LYS A 1 78 ? 3.162 7.875 -9.410 1.00 93.44 78 LYS A N 1
ATOM 594 C CA . LYS A 1 78 ? 2.324 8.296 -8.282 1.00 93.44 78 LYS A CA 1
ATOM 595 C C . LYS A 1 78 ? 2.170 7.157 -7.285 1.00 93.44 78 LYS A C 1
ATOM 597 O O . LYS A 1 78 ? 1.156 6.467 -7.285 1.00 93.44 78 LYS A O 1
ATOM 602 N N . VAL A 1 79 ? 3.180 6.954 -6.444 1.00 94.25 79 VAL A N 1
ATOM 603 C CA . VAL A 1 79 ? 3.154 5.908 -5.415 1.00 94.25 79 VAL A CA 1
ATOM 604 C C . VAL A 1 79 ? 3.138 6.538 -4.032 1.00 94.25 79 VAL A C 1
ATOM 606 O O . VAL A 1 79 ? 3.991 7.353 -3.694 1.00 94.25 79 VAL A O 1
ATOM 609 N N . PHE A 1 80 ? 2.163 6.141 -3.226 1.00 93.88 80 PHE A N 1
ATOM 610 C CA . PHE A 1 80 ? 1.943 6.619 -1.872 1.00 93.88 80 PHE A CA 1
ATOM 611 C C . PHE A 1 80 ? 2.069 5.448 -0.906 1.00 93.88 80 PHE A C 1
ATOM 613 O O . PHE A 1 80 ? 1.605 4.348 -1.192 1.00 93.88 80 PHE A O 1
ATOM 620 N N . ASN A 1 81 ? 2.689 5.681 0.245 1.00 93.38 81 ASN A N 1
ATOM 621 C CA . ASN A 1 81 ? 2.775 4.703 1.322 1.00 93.38 81 ASN A CA 1
ATOM 622 C C . ASN A 1 81 ? 1.804 5.095 2.437 1.00 93.38 81 ASN A C 1
ATOM 624 O O . ASN A 1 81 ? 1.846 6.232 2.907 1.00 93.38 81 ASN A O 1
ATOM 628 N N . LEU A 1 82 ? 0.973 4.160 2.895 1.00 93.56 82 LEU A N 1
ATOM 629 C CA . LEU A 1 82 ? 0.143 4.378 4.075 1.00 93.56 82 LEU A CA 1
ATOM 630 C C . LEU A 1 82 ? 1.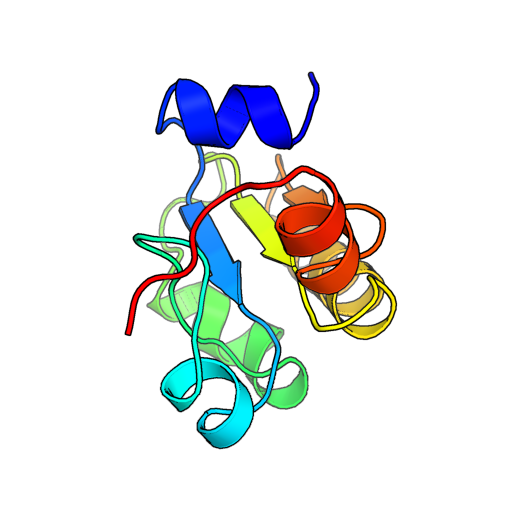027 4.361 5.330 1.00 93.56 82 LEU A C 1
ATOM 632 O O . LEU A 1 82 ? 1.472 3.303 5.789 1.00 93.56 82 LEU A O 1
ATOM 636 N N . ALA A 1 83 ? 1.292 5.543 5.884 1.00 89.75 83 ALA A N 1
ATOM 637 C CA . ALA A 1 83 ? 2.093 5.692 7.093 1.00 89.75 83 ALA A CA 1
ATOM 638 C C . ALA A 1 83 ? 1.464 4.919 8.265 1.00 89.75 83 ALA A C 1
ATOM 640 O O . ALA A 1 83 ? 0.269 5.021 8.524 1.00 89.75 83 ALA A O 1
ATOM 641 N N . GLY A 1 84 ? 2.270 4.111 8.960 1.00 92.00 84 GLY A N 1
ATOM 642 C CA . GLY A 1 84 ? 1.795 3.241 10.041 1.00 92.00 84 GLY A CA 1
ATOM 643 C C . GLY A 1 84 ? 1.012 2.000 9.583 1.00 92.00 84 GLY A C 1
ATOM 644 O O . GLY A 1 84 ? 0.650 1.173 10.421 1.00 92.00 84 GLY A O 1
ATOM 645 N N . GLY A 1 85 ? 0.804 1.822 8.272 1.00 94.75 85 GLY A N 1
ATOM 646 C CA . GLY A 1 85 ? 0.168 0.648 7.680 1.00 94.75 85 GLY A CA 1
ATOM 647 C C . GLY A 1 85 ? -1.267 0.405 8.154 1.00 94.75 85 GLY A C 1
ATOM 648 O O . GLY A 1 85 ? -1.966 1.310 8.609 1.00 94.75 85 GLY A O 1
ATOM 649 N N . ILE A 1 86 ? -1.701 -0.852 8.068 1.00 95.75 86 ILE A N 1
ATOM 650 C CA . ILE A 1 86 ? -3.045 -1.269 8.489 1.00 95.75 86 ILE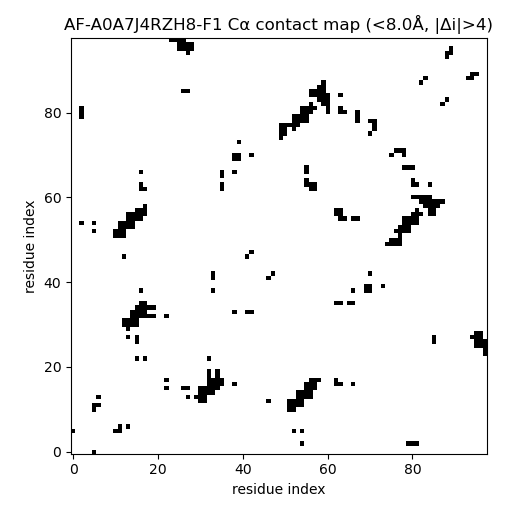 A CA 1
ATOM 651 C C . ILE A 1 86 ? -3.278 -1.085 9.998 1.00 95.75 86 ILE A C 1
ATOM 653 O O . ILE A 1 86 ? -4.411 -0.900 10.423 1.00 95.75 86 ILE A O 1
ATOM 657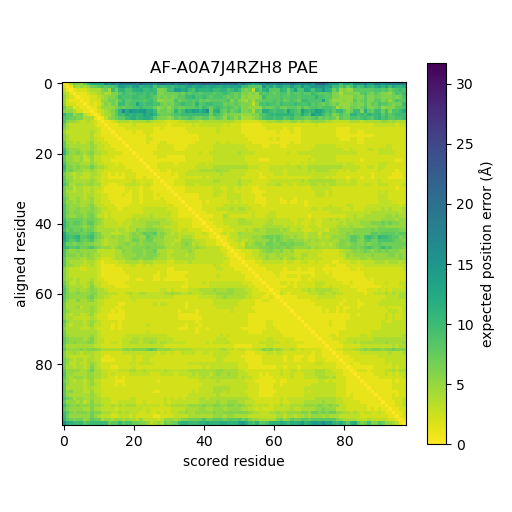 N N . LEU A 1 87 ? -2.221 -1.071 10.819 1.00 95.12 87 LEU A N 1
ATOM 658 C CA . LEU A 1 87 ? -2.358 -0.799 12.252 1.00 95.12 87 LEU A CA 1
ATOM 659 C C . LEU A 1 87 ? -2.813 0.643 12.514 1.00 95.12 87 LEU A C 1
ATOM 661 O O . LEU A 1 87 ? -3.669 0.871 13.367 1.00 95.12 87 LEU A O 1
ATOM 665 N N . ALA A 1 88 ? -2.269 1.616 11.776 1.00 93.56 88 ALA A N 1
ATOM 666 C CA . ALA A 1 88 ? -2.723 3.003 11.865 1.00 93.56 88 ALA A CA 1
ATOM 667 C C . ALA A 1 88 ? -4.147 3.172 11.319 1.00 93.56 88 ALA A C 1
ATOM 669 O O . ALA A 1 88 ? -4.933 3.904 11.915 1.00 93.56 88 ALA A O 1
ATOM 670 N N . TRP A 1 89 ? -4.497 2.442 10.254 1.00 93.12 89 TRP A N 1
ATOM 671 C CA . TRP A 1 89 ? -5.861 2.385 9.715 1.00 93.12 89 TRP A CA 1
ATOM 672 C C . TRP A 1 89 ? -6.876 1.926 10.770 1.00 93.12 89 TRP A C 1
ATOM 674 O O . TRP A 1 89 ? -7.852 2.618 11.045 1.00 93.12 89 TRP A O 1
ATOM 684 N N . GLN A 1 90 ? -6.596 0.805 11.440 1.00 92.94 90 GLN A N 1
ATOM 685 C CA . GLN A 1 90 ? -7.445 0.293 12.518 1.00 92.94 90 GLN A CA 1
ATOM 686 C C . GLN A 1 90 ? -7.498 1.248 13.715 1.00 92.94 90 GLN A C 1
ATOM 688 O O . GLN A 1 90 ? -8.562 1.465 14.288 1.00 92.94 90 GLN A O 1
ATOM 693 N N . LYS A 1 91 ? -6.364 1.859 14.087 1.00 93.56 91 LYS A N 1
ATOM 694 C CA . LYS A 1 91 ? -6.311 2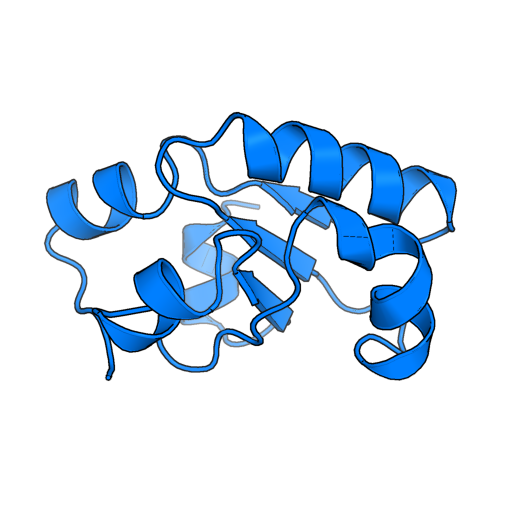.848 15.175 1.00 93.56 91 LYS A CA 1
ATOM 695 C C . LYS A 1 91 ? -7.156 4.093 14.876 1.00 93.56 91 LYS A C 1
ATOM 697 O O . LYS A 1 91 ? -7.655 4.712 15.809 1.00 93.56 91 LYS A O 1
ATOM 702 N N . ALA A 1 92 ? -7.329 4.441 13.602 1.00 90.81 92 ALA A N 1
ATOM 703 C CA . ALA A 1 92 ? -8.216 5.514 13.160 1.00 90.81 92 ALA A CA 1
ATOM 704 C C . ALA A 1 92 ? -9.710 5.120 13.165 1.00 90.81 92 ALA A C 1
ATOM 706 O O . ALA A 1 92 ? -10.548 5.940 12.807 1.00 90.81 92 ALA A O 1
ATOM 707 N N . GLY A 1 93 ? -10.053 3.890 13.571 1.00 92.38 93 GLY A N 1
ATOM 708 C CA . GLY A 1 93 ? -11.432 3.397 13.617 1.00 92.38 93 GLY A CA 1
ATOM 709 C C . GLY A 1 93 ? -12.002 3.016 12.250 1.00 92.38 93 GLY A C 1
ATOM 710 O O . GLY A 1 93 ? -13.213 2.880 12.116 1.00 92.38 93 GLY A O 1
ATOM 711 N N . LEU A 1 94 ? -11.148 2.863 11.235 1.00 91.50 94 LEU A N 1
ATOM 712 C CA . LEU A 1 94 ? -11.566 2.515 9.882 1.00 91.50 94 LEU A CA 1
ATOM 713 C C . LEU A 1 94 ? -11.715 0.998 9.728 1.00 91.50 94 LEU A C 1
ATOM 715 O O . LEU A 1 94 ? -10.934 0.211 10.273 1.00 91.50 94 LEU A O 1
ATOM 719 N N . GLU A 1 95 ? -12.716 0.589 8.954 1.00 92.12 95 GLU A N 1
ATOM 720 C CA . GLU A 1 95 ? -13.087 -0.817 8.814 1.00 92.12 95 GLU A CA 1
ATOM 721 C C . GLU A 1 95 ? -12.124 -1.606 7.922 1.00 92.12 95 GLU A C 1
ATOM 723 O O . GLU A 1 95 ? -11.494 -1.074 7.001 1.00 92.12 95 GLU A O 1
ATOM 728 N N . LEU A 1 96 ? -12.040 -2.907 8.201 1.00 93.06 96 LEU A N 1
ATOM 729 C CA . LEU A 1 96 ? -11.388 -3.887 7.342 1.00 93.06 96 LEU A CA 1
ATOM 730 C C . LEU A 1 96 ? -12.442 -4.775 6.683 1.00 93.06 96 LEU A C 1
ATOM 732 O O . LEU A 1 96 ? -13.444 -5.132 7.295 1.00 93.06 96 LEU A O 1
ATOM 736 N N . SER A 1 97 ? -12.178 -5.169 5.446 1.00 91.75 97 SER A N 1
ATOM 737 C CA . SER A 1 97 ? -12.944 -6.172 4.712 1.00 91.75 97 SER A CA 1
ATOM 738 C C . SER A 1 97 ? -12.263 -7.539 4.779 1.00 91.75 97 SER A C 1
ATOM 740 O O . SER A 1 97 ? -11.039 -7.616 4.912 1.00 91.75 97 SER A O 1
ATOM 742 N N . LEU A 1 98 ? -13.057 -8.604 4.645 1.00 85.94 98 LEU A N 1
ATOM 743 C CA . LEU A 1 98 ? -12.607 -9.994 4.494 1.00 85.94 98 LEU A CA 1
ATOM 744 C C . LEU A 1 98 ? -12.658 -10.449 3.035 1.00 85.94 98 LEU A C 1
ATOM 746 O O . LEU A 1 98 ? -13.370 -9.825 2.220 1.00 85.94 98 LEU A O 1
#

pLDDT: mean 91.21, std 7.08, range [57.59, 98.0]

Solvent-accessible surface area (backbone atoms only — not comparable to full-atom values): 5311 Å² total; per-residue (Å²): 134,60,65,66,58,34,56,77,69,65,64,37,52,39,34,33,32,40,51,71,67,58,47,65,75,38,31,59,76,85,44,43,82,44,35,52,92,45,36,78,66,49,40,65,73,75,48,72,59,41,79,48,37,33,37,27,23,17,64,59,23,66,61,8,48,54,41,37,52,51,43,42,76,77,60,33,77,36,63,38,55,36,74,40,11,54,55,42,42,48,74,71,72,50,79,66,38,119

Radius of gyration: 12.02 Å; Cα contacts (8 Å, |Δi|>4): 179; chains: 1; bounding box: 25×30×31 Å